Protein AF-A0AAP6CZW5-F1 (afdb_monomer_lite)

pLDDT: mean 86.99, std 13.45, range [54.19, 98.0]

Structure (mmCIF, N/CA/C/O backbone):
data_AF-A0AAP6CZW5-F1
#
_entry.id   AF-A0AAP6CZW5-F1
#
loop_
_atom_site.group_PDB
_atom_site.id
_atom_site.type_symbol
_atom_site.label_atom_id
_atom_site.label_alt_id
_atom_site.label_comp_id
_atom_site.label_asym_id
_atom_site.label_entity_id
_atom_site.label_seq_id
_atom_site.pdbx_PDB_ins_code
_atom_site.Cartn_x
_atom_site.Cartn_y
_atom_site.Cartn_z
_atom_site.occupancy
_atom_site.B_iso_or_equiv
_atom_site.auth_seq_id
_atom_site.auth_comp_id
_atom_site.auth_asym_id
_atom_site.auth_atom_id
_atom_site.pdbx_PDB_model_num
ATOM 1 N N . MET A 1 1 ? 0.686 7.734 17.516 1.00 54.19 1 MET A N 1
ATOM 2 C CA . MET A 1 1 ? -0.745 7.440 17.282 1.00 54.19 1 MET A CA 1
ATOM 3 C C . MET A 1 1 ? -1.051 5.993 17.634 1.00 54.19 1 MET A C 1
ATOM 5 O O . MET A 1 1 ? -0.390 5.124 17.100 1.00 54.19 1 MET A O 1
ATOM 9 N N . LEU A 1 2 ? -2.028 5.727 18.507 1.00 62.66 2 LEU A N 1
ATOM 10 C CA . LEU A 1 2 ? -2.602 4.380 18.635 1.00 62.66 2 LEU A CA 1
ATOM 11 C C . LEU A 1 2 ? -3.477 4.089 17.408 1.00 62.66 2 LEU A C 1
ATOM 13 O O . LEU A 1 2 ? -4.137 5.007 16.912 1.00 62.66 2 LEU A O 1
ATOM 17 N N . LEU A 1 3 ? -3.488 2.838 16.938 1.00 68.81 3 LEU A N 1
ATOM 18 C CA . LEU A 1 3 ? -4.408 2.404 15.884 1.00 68.81 3 LEU A CA 1
ATOM 19 C C . LEU A 1 3 ? -5.850 2.640 16.344 1.00 68.81 3 LEU A C 1
ATOM 21 O O . LEU A 1 3 ? -6.204 2.340 17.486 1.00 68.81 3 LEU A O 1
ATOM 25 N N . LYS A 1 4 ? -6.671 3.189 15.452 1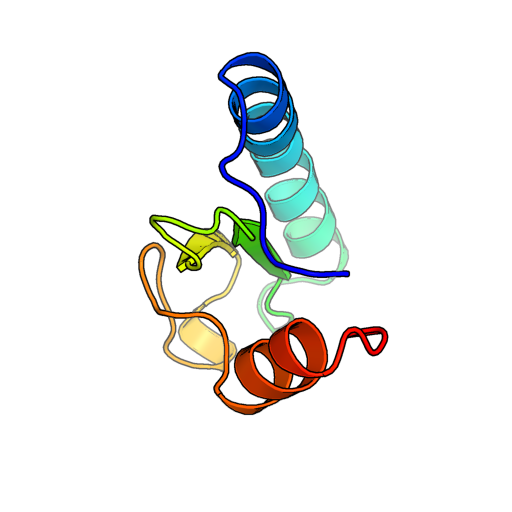.00 84.06 4 LYS A N 1
ATOM 26 C CA . LYS A 1 4 ? -8.099 3.409 15.676 1.00 84.06 4 LYS A CA 1
ATOM 27 C C . LYS A 1 4 ? -8.880 2.626 14.634 1.00 84.06 4 LYS A C 1
ATOM 29 O O . LYS A 1 4 ? -8.408 2.446 13.515 1.00 84.06 4 LYS A O 1
ATOM 34 N N . LYS A 1 5 ? -10.073 2.178 15.016 1.00 91.81 5 LYS A N 1
ATOM 35 C CA . LYS A 1 5 ? -11.037 1.638 14.062 1.00 91.81 5 LYS A CA 1
ATOM 36 C C . LYS A 1 5 ? -11.432 2.744 13.089 1.00 91.81 5 LYS A C 1
ATOM 38 O O . LYS A 1 5 ? -11.786 3.836 13.546 1.00 91.81 5 LYS A O 1
ATOM 43 N N . LEU A 1 6 ? -11.341 2.480 11.790 1.00 92.69 6 LEU A N 1
ATOM 44 C CA . LEU A 1 6 ? -11.713 3.461 10.782 1.00 92.69 6 LEU A CA 1
ATOM 45 C C . LEU A 1 6 ? -13.233 3.503 10.636 1.00 92.69 6 LEU A C 1
ATOM 47 O O . LEU A 1 6 ? -13.942 2.507 10.792 1.00 92.69 6 LEU A O 1
ATOM 51 N N . THR A 1 7 ? -13.754 4.693 10.364 1.00 95.88 7 THR A N 1
ATOM 52 C CA . THR A 1 7 ? -15.171 4.867 10.061 1.00 95.88 7 THR A CA 1
ATOM 53 C C . THR A 1 7 ? -15.452 4.514 8.605 1.00 95.88 7 THR A C 1
ATOM 55 O O . THR A 1 7 ? -14.553 4.419 7.768 1.00 95.88 7 THR A O 1
ATOM 58 N N . LYS A 1 8 ? -16.736 4.386 8.260 1.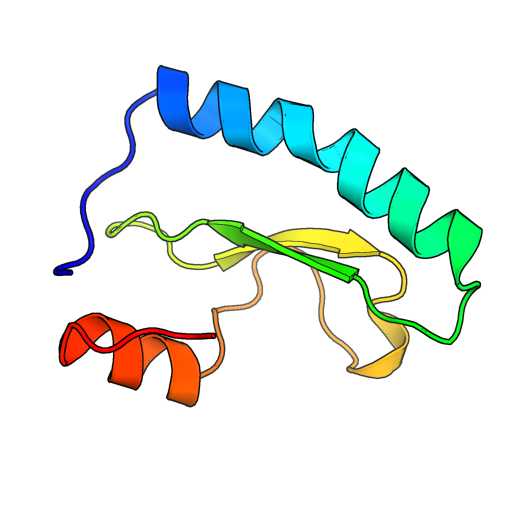00 94.94 8 LYS A N 1
ATOM 59 C CA . LYS A 1 8 ? -17.151 4.195 6.868 1.00 94.94 8 LYS A CA 1
ATOM 60 C C . LYS A 1 8 ? -16.639 5.315 5.950 1.00 94.94 8 LYS A C 1
ATOM 62 O O . LYS A 1 8 ? -16.150 5.020 4.866 1.00 94.94 8 LYS A O 1
ATOM 67 N N . SER A 1 9 ? -16.679 6.567 6.412 1.00 97.06 9 SER A N 1
ATOM 68 C CA . SER A 1 9 ? -16.167 7.710 5.648 1.00 97.06 9 SER A CA 1
ATOM 69 C C . SER A 1 9 ? -14.661 7.608 5.398 1.00 97.06 9 SER A C 1
ATOM 71 O O . SER A 1 9 ? -14.207 7.916 4.300 1.00 97.06 9 SER A O 1
ATOM 73 N N . ASP A 1 10 ? -13.884 7.153 6.384 1.00 95.44 10 ASP A N 1
ATOM 74 C CA . ASP A 1 10 ? -12.437 6.963 6.226 1.00 95.44 10 ASP A CA 1
ATOM 75 C C . ASP A 1 10 ? -12.138 5.883 5.176 1.00 95.44 10 ASP A C 1
ATOM 77 O O . ASP A 1 10 ? -11.282 6.062 4.309 1.00 95.44 10 ASP A O 1
ATOM 81 N N . LEU A 1 11 ? -12.892 4.778 5.205 1.00 93.81 11 LEU A N 1
ATOM 82 C CA . LEU A 1 11 ? -12.777 3.706 4.215 1.00 93.81 11 LEU A CA 1
ATOM 83 C C . LEU A 1 11 ? -13.178 4.172 2.810 1.00 93.81 11 LEU A C 1
ATOM 85 O O . LEU A 1 11 ? -12.558 3.765 1.829 1.00 93.81 11 LEU A O 1
ATOM 89 N N . ASP A 1 12 ? -14.191 5.028 2.686 1.00 96.25 12 ASP A N 1
ATOM 90 C CA . ASP A 1 12 ? -14.606 5.581 1.395 1.00 96.25 12 ASP A CA 1
ATOM 91 C C . ASP A 1 12 ? -13.529 6.523 0.820 1.00 96.25 12 ASP A C 1
ATOM 93 O O . ASP A 1 12 ? -13.226 6.453 -0.375 1.00 96.25 12 ASP A O 1
ATOM 97 N N . ILE A 1 13 ? -12.859 7.312 1.671 1.00 96.25 13 ILE A N 1
ATOM 98 C CA . ILE A 1 13 ? -11.682 8.107 1.282 1.00 96.25 13 ILE A CA 1
ATOM 99 C C . ILE A 1 13 ? -10.563 7.186 0.790 1.00 96.25 13 ILE A C 1
ATOM 101 O O . ILE A 1 13 ? -10.049 7.381 -0.312 1.00 96.25 13 ILE A O 1
ATOM 105 N N . LEU A 1 14 ? -10.216 6.149 1.552 1.00 95.75 14 LEU A N 1
ATOM 106 C CA . LEU A 1 14 ? -9.192 5.183 1.154 1.00 95.75 14 LEU A CA 1
ATOM 107 C C . LEU A 1 14 ? -9.529 4.488 -0.176 1.00 95.75 14 LEU A C 1
ATOM 109 O O . LEU A 1 14 ? -8.663 4.345 -1.037 1.00 95.75 14 LEU A O 1
ATOM 113 N N . ASN A 1 15 ? -10.792 4.124 -0.401 1.00 95.88 15 ASN A N 1
ATOM 114 C CA . ASN A 1 15 ? -11.228 3.545 -1.672 1.00 95.88 15 ASN A CA 1
ATOM 115 C C . ASN A 1 15 ? -11.062 4.518 -2.847 1.00 95.88 15 ASN A C 1
ATOM 117 O O . ASN A 1 15 ? -10.656 4.097 -3.931 1.00 95.88 15 ASN A O 1
ATOM 121 N N . SER A 1 16 ? -11.300 5.816 -2.642 1.00 96.75 16 SER A N 1
ATOM 122 C CA . SER A 1 16 ? -11.068 6.830 -3.680 1.00 96.75 16 SER A CA 1
ATOM 123 C C . SER A 1 16 ? -9.583 6.969 -4.060 1.00 96.75 16 SER A C 1
ATOM 125 O O . SER A 1 16 ? -9.258 7.271 -5.211 1.00 96.75 16 SER A O 1
ATOM 127 N N . MET A 1 17 ? -8.670 6.656 -3.132 1.00 97.56 17 MET A N 1
ATOM 128 C CA . MET A 1 17 ? -7.217 6.689 -3.346 1.00 97.56 17 MET A CA 1
ATOM 129 C C . MET A 1 17 ? -6.679 5.530 -4.182 1.00 97.56 17 MET A C 1
ATOM 131 O O . MET A 1 17 ? -5.547 5.608 -4.659 1.00 97.56 17 MET A O 1
ATOM 135 N N . LYS A 1 18 ? -7.478 4.495 -4.467 1.00 97.38 18 LYS A N 1
ATOM 136 C CA . LYS A 1 18 ? -7.049 3.399 -5.353 1.00 97.38 18 LYS A CA 1
ATOM 137 C C . LYS A 1 18 ? -6.650 3.896 -6.748 1.00 97.38 18 LYS A C 1
ATOM 139 O O . LYS A 1 18 ? -5.659 3.427 -7.301 1.00 97.38 18 LYS A O 1
ATOM 144 N N . ASN A 1 19 ? -7.348 4.907 -7.269 1.00 97.00 19 ASN A N 1
ATOM 145 C CA . ASN A 1 19 ? -7.014 5.527 -8.556 1.00 97.00 19 ASN A CA 1
ATOM 146 C C . ASN A 1 19 ? -5.670 6.271 -8.521 1.00 97.00 19 ASN A C 1
ATOM 148 O O . ASN A 1 19 ? -4.962 6.318 -9.526 1.00 97.00 19 ASN A O 1
ATOM 152 N N . VAL A 1 20 ? -5.304 6.838 -7.367 1.00 97.62 20 VAL A N 1
ATOM 153 C CA . VAL A 1 20 ? -4.010 7.508 -7.174 1.00 97.62 20 VAL A CA 1
ATOM 154 C C . VAL A 1 20 ? -2.878 6.485 -7.219 1.00 97.62 20 VAL A C 1
ATOM 156 O O . VAL A 1 20 ? -1.874 6.734 -7.881 1.00 97.62 20 VAL A O 1
ATOM 159 N N . VAL A 1 21 ? -3.061 5.310 -6.602 1.00 98.00 21 VAL A N 1
ATOM 160 C CA . VAL A 1 21 ? -2.095 4.197 -6.679 1.00 98.00 21 VAL A CA 1
ATOM 161 C C . VAL A 1 21 ? -1.820 3.813 -8.131 1.00 98.00 21 VAL A C 1
ATOM 163 O O . VAL A 1 21 ? -0.661 3.758 -8.542 1.00 98.00 21 VAL A O 1
ATOM 166 N N . ASP A 1 22 ? -2.876 3.611 -8.923 1.00 97.06 22 ASP A N 1
ATOM 167 C CA . ASP A 1 22 ? -2.737 3.258 -10.338 1.00 97.06 22 ASP A CA 1
ATOM 168 C C . ASP A 1 22 ? -2.060 4.383 -11.144 1.00 97.06 22 ASP A C 1
ATOM 170 O O . ASP A 1 22 ? -1.238 4.114 -12.020 1.00 97.06 22 ASP A O 1
ATOM 174 N N . GLY A 1 23 ? -2.366 5.649 -10.842 1.00 97.75 23 GLY A N 1
ATOM 175 C CA . GLY A 1 23 ? -1.735 6.810 -11.475 1.00 97.75 23 GLY A CA 1
ATOM 176 C C . GLY A 1 23 ? -0.233 6.907 -11.198 1.00 97.75 23 GLY A C 1
ATOM 177 O O . GLY A 1 23 ? 0.554 7.051 -12.134 1.00 97.75 23 GLY A O 1
ATOM 178 N N . ILE A 1 24 ? 0.175 6.771 -9.932 1.00 97.88 24 ILE A N 1
ATOM 179 C CA . ILE A 1 24 ? 1.590 6.792 -9.529 1.00 97.88 24 ILE A CA 1
ATOM 180 C C . ILE A 1 24 ? 2.338 5.622 -10.176 1.00 97.88 24 ILE A C 1
ATOM 182 O O . ILE A 1 24 ? 3.405 5.821 -10.752 1.00 97.88 24 ILE A O 1
ATOM 186 N N . ALA A 1 25 ? 1.764 4.417 -10.152 1.00 97.69 25 ALA A N 1
ATOM 187 C CA . ALA A 1 25 ? 2.391 3.243 -10.752 1.00 97.69 25 ALA A CA 1
ATOM 188 C C . ALA A 1 25 ? 2.598 3.405 -12.266 1.00 97.69 25 ALA A C 1
ATOM 190 O O . ALA A 1 25 ? 3.661 3.075 -12.784 1.00 97.69 25 ALA A O 1
ATOM 191 N N . ARG A 1 26 ? 1.622 3.981 -12.982 1.00 97.31 26 ARG A N 1
ATOM 192 C CA . ARG A 1 26 ? 1.765 4.291 -14.416 1.00 97.31 26 ARG A CA 1
ATOM 193 C C . ARG A 1 26 ? 2.832 5.345 -14.693 1.00 97.31 26 ARG A C 1
ATOM 195 O O . ARG A 1 26 ? 3.484 5.271 -15.727 1.00 97.31 26 ARG A O 1
ATOM 202 N N . MET A 1 27 ? 2.998 6.315 -13.796 1.00 97.62 27 MET A N 1
ATOM 203 C CA . MET A 1 27 ? 4.002 7.369 -13.939 1.00 97.62 27 MET A CA 1
ATOM 204 C C . MET A 1 27 ? 5.433 6.828 -13.810 1.00 97.62 27 MET A C 1
ATOM 206 O O . MET A 1 27 ? 6.302 7.243 -14.570 1.00 97.62 27 MET A O 1
ATOM 210 N N . TYR A 1 28 ? 5.678 5.907 -12.872 1.00 96.62 28 TYR A N 1
ATOM 211 C CA . TYR A 1 28 ? 7.009 5.332 -12.632 1.00 96.62 28 TYR A CA 1
ATOM 212 C C . TYR A 1 28 ? 7.305 4.057 -13.440 1.00 96.62 28 TYR A C 1
ATOM 214 O O . TYR A 1 28 ? 8.470 3.699 -13.606 1.00 96.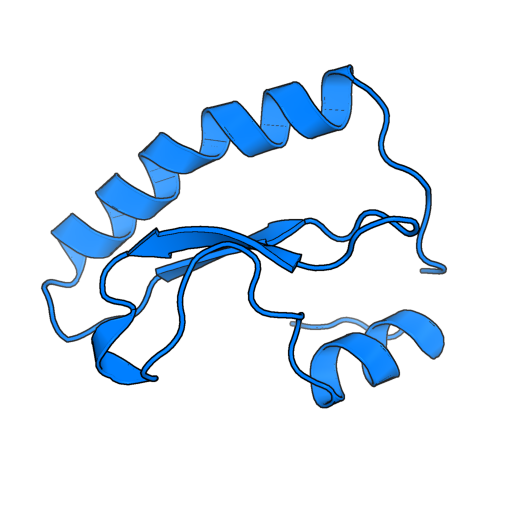62 28 TYR A O 1
ATOM 222 N N . GLY A 1 29 ? 6.280 3.380 -13.961 1.00 95.50 29 GLY A N 1
ATOM 223 C CA . GLY A 1 29 ? 6.419 2.134 -14.715 1.00 95.50 29 GLY A CA 1
ATOM 224 C C . GLY A 1 29 ? 6.379 0.878 -13.839 1.00 95.50 29 GLY A C 1
ATOM 225 O O . GLY A 1 29 ? 6.182 0.933 -12.625 1.00 95.50 29 GLY A O 1
ATOM 226 N N . GLU A 1 30 ? 6.542 -0.284 -14.472 1.00 96.12 30 GLU A N 1
ATOM 227 C CA . GLU A 1 30 ? 6.265 -1.590 -13.853 1.00 96.12 30 GLU A CA 1
ATOM 228 C C . GLU A 1 30 ? 7.232 -1.987 -12.727 1.00 96.12 30 GLU A C 1
ATOM 230 O O . GLU A 1 30 ? 6.868 -2.770 -11.860 1.00 96.12 30 GLU A O 1
ATOM 235 N N . HIS A 1 31 ? 8.432 -1.409 -12.675 1.00 96.12 31 HIS A N 1
ATOM 236 C CA . HIS A 1 31 ? 9.449 -1.761 -11.675 1.00 96.12 31 HIS A CA 1
ATOM 237 C C . HIS A 1 31 ? 9.300 -1.025 -10.334 1.00 96.12 31 HIS A C 1
ATOM 239 O O . HIS A 1 31 ? 10.137 -1.186 -9.449 1.00 96.12 31 HIS A O 1
ATOM 245 N N . THR A 1 32 ? 8.262 -0.199 -10.178 1.00 96.38 32 THR A N 1
ATOM 246 C CA . THR A 1 32 ? 7.992 0.538 -8.936 1.00 96.38 32 THR A CA 1
ATOM 247 C C . THR A 1 32 ? 6.704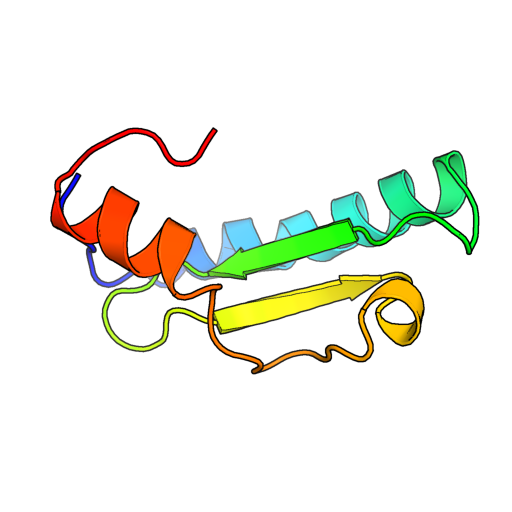 0.040 -8.300 1.00 96.38 32 THR A C 1
ATOM 249 O O . THR A 1 32 ? 5.619 0.249 -8.842 1.00 96.38 32 THR A O 1
ATOM 252 N N . GLU A 1 33 ? 6.816 -0.596 -7.134 1.00 96.69 33 GLU A N 1
ATOM 253 C CA . GLU A 1 33 ? 5.657 -0.996 -6.336 1.00 96.69 33 GLU A CA 1
ATOM 254 C C . GLU A 1 33 ? 5.010 0.222 -5.674 1.00 96.69 33 GLU A C 1
ATOM 256 O O . GLU A 1 33 ? 5.684 1.029 -5.030 1.00 96.69 33 GLU A O 1
ATOM 261 N N . VAL A 1 34 ? 3.688 0.334 -5.793 1.00 97.19 34 VAL A N 1
ATOM 262 C CA . VAL A 1 34 ? 2.905 1.365 -5.105 1.00 97.19 34 VAL A CA 1
ATOM 263 C C . VAL A 1 34 ? 1.821 0.684 -4.289 1.00 97.19 34 VAL A C 1
ATOM 265 O O . VAL A 1 34 ? 1.065 -0.144 -4.799 1.00 97.19 34 VAL A O 1
ATOM 268 N N . VAL A 1 35 ? 1.746 1.032 -3.007 1.00 95.56 35 VAL A N 1
ATOM 269 C CA . VAL A 1 35 ? 0.965 0.288 -2.019 1.00 95.56 35 VAL A CA 1
ATOM 270 C C . VAL A 1 35 ? 0.120 1.253 -1.213 1.00 95.56 35 VAL A C 1
ATOM 272 O O . VAL A 1 35 ? 0.631 2.219 -0.651 1.00 95.56 35 VAL A O 1
ATOM 275 N N . LEU A 1 36 ? -1.169 0.952 -1.112 1.00 95.50 36 LEU A N 1
ATOM 276 C CA . LEU A 1 36 ? -2.080 1.624 -0.204 1.00 95.50 36 LEU A CA 1
ATOM 277 C C . LEU A 1 36 ? -2.420 0.688 0.952 1.00 95.50 36 LEU A C 1
ATOM 279 O O . LEU A 1 36 ? -2.997 -0.386 0.766 1.00 95.50 36 LEU A O 1
ATOM 283 N N . HIS A 1 37 ? -2.066 1.128 2.154 1.00 92.19 37 HIS A N 1
ATOM 284 C CA . HIS A 1 37 ? -2.341 0.423 3.396 1.00 92.19 37 HIS A CA 1
ATOM 285 C C . HIS A 1 37 ? -3.572 1.005 4.095 1.00 92.19 37 HIS A C 1
ATOM 287 O O . HIS A 1 37 ? -3.697 2.222 4.228 1.00 92.19 37 HIS A O 1
ATOM 293 N N . SER A 1 38 ? -4.441 0.130 4.598 1.00 91.00 38 SER A N 1
ATOM 294 C CA . SER A 1 38 ? -5.367 0.467 5.675 1.00 91.00 38 SER A CA 1
ATOM 295 C C . SER A 1 38 ? -4.634 0.342 7.005 1.00 91.00 38 SER A C 1
ATOM 297 O O . SER A 1 38 ? -3.970 -0.660 7.270 1.00 91.00 38 SER A O 1
ATOM 299 N N . LEU A 1 39 ? -4.758 1.363 7.850 1.00 88.81 39 LEU A N 1
ATOM 300 C CA . LEU A 1 39 ? -4.283 1.336 9.235 1.00 88.81 39 LEU A CA 1
ATOM 301 C C . LEU A 1 39 ? -5.446 1.155 10.218 1.00 88.81 39 LEU A C 1
ATOM 303 O O . LEU A 1 39 ? -5.376 1.626 11.353 1.00 88.81 39 LEU A O 1
ATOM 307 N N . ASP A 1 40 ? -6.522 0.500 9.778 1.00 88.81 40 ASP A N 1
ATOM 308 C CA . ASP A 1 40 ? -7.615 0.127 10.667 1.00 88.81 40 ASP A CA 1
ATOM 309 C C . ASP A 1 40 ? -7.101 -0.798 11.775 1.00 88.81 40 ASP A C 1
ATOM 311 O O . ASP A 1 40 ? -6.391 -1.772 11.520 1.00 88.81 40 ASP A O 1
ATOM 315 N N . ALA A 1 41 ? -7.453 -0.483 13.022 1.00 84.75 41 ALA A N 1
ATOM 316 C CA . ALA A 1 41 ? -7.111 -1.299 14.179 1.00 84.75 41 ALA A CA 1
ATOM 317 C C . ALA A 1 41 ? -7.618 -2.748 14.080 1.00 84.75 41 ALA A C 1
ATOM 319 O O . ALA A 1 41 ? -6.989 -3.635 14.658 1.00 84.75 41 ALA A O 1
ATOM 320 N N . GLU A 1 42 ? -8.730 -2.991 13.378 1.00 84.62 42 GLU A N 1
ATOM 321 C CA . GLU A 1 42 ? -9.310 -4.330 13.212 1.00 84.62 42 GLU A CA 1
ATOM 322 C C . GLU A 1 42 ? -8.678 -5.109 12.049 1.00 84.62 42 GLU A C 1
ATOM 324 O O . GLU A 1 42 ? -8.556 -6.330 12.133 1.00 84.62 42 GLU A O 1
ATOM 329 N N . ALA A 1 43 ? -8.240 -4.415 10.995 1.00 83.56 43 ALA A N 1
ATOM 330 C CA . ALA A 1 43 ? -7.678 -5.019 9.786 1.00 83.56 43 ALA A CA 1
ATOM 331 C C . ALA A 1 43 ? -6.569 -4.138 9.165 1.00 83.56 43 ALA A C 1
ATOM 333 O O . ALA A 1 43 ? -6.799 -3.440 8.171 1.00 83.56 43 ALA A O 1
ATOM 334 N N . PRO A 1 44 ? -5.351 -4.136 9.745 1.00 86.44 44 PRO A N 1
ATOM 335 C CA . PRO A 1 44 ? -4.223 -3.389 9.201 1.00 86.44 44 PRO A CA 1
ATOM 336 C C . PRO A 1 44 ? -3.553 -4.165 8.054 1.00 86.44 44 PRO A C 1
ATOM 338 O O . PRO A 1 44 ? -2.666 -4.999 8.272 1.00 86.44 44 PRO A O 1
ATOM 341 N N . GLU A 1 45 ? -3.967 -3.883 6.822 1.00 90.75 45 GLU A N 1
ATOM 342 C CA . GLU A 1 45 ? -3.597 -4.651 5.626 1.00 90.75 45 GLU A CA 1
ATOM 343 C C . GLU A 1 45 ? -3.438 -3.783 4.367 1.00 90.75 45 GLU A C 1
ATOM 345 O O . GLU A 1 45 ? -3.718 -2.583 4.358 1.00 90.75 45 GLU A O 1
ATOM 350 N N . ILE A 1 46 ? -2.952 -4.386 3.283 1.00 94.56 46 ILE A N 1
ATOM 351 C CA . ILE A 1 46 ? -2.926 -3.767 1.953 1.00 94.56 46 ILE A CA 1
ATOM 352 C C . ILE A 1 46 ? -4.334 -3.783 1.351 1.00 94.56 46 ILE A C 1
ATOM 354 O O . ILE A 1 46 ? -4.892 -4.850 1.130 1.00 94.56 46 ILE A O 1
ATOM 358 N N . ILE A 1 47 ? -4.869 -2.614 0.997 1.00 95.31 47 ILE A N 1
ATOM 359 C CA . ILE A 1 47 ? -6.196 -2.491 0.360 1.00 95.31 47 ILE A CA 1
ATOM 360 C C . ILE A 1 47 ? -6.135 -2.225 -1.147 1.00 95.31 47 ILE A C 1
ATOM 362 O O . ILE A 1 47 ? -7.164 -2.262 -1.826 1.00 95.31 47 ILE A O 1
ATOM 366 N N . LYS A 1 48 ? -4.945 -1.890 -1.655 1.00 97.19 48 LYS A N 1
ATOM 367 C CA . LYS A 1 48 ? -4.631 -1.783 -3.080 1.00 97.19 48 LYS A CA 1
ATOM 368 C C . LYS A 1 48 ? -3.122 -1.848 -3.274 1.00 97.19 48 LYS A C 1
ATOM 370 O O . LYS A 1 48 ? -2.372 -1.202 -2.543 1.00 97.19 48 LYS A O 1
ATOM 375 N N . ILE A 1 49 ? -2.693 -2.594 -4.283 1.00 97.44 49 ILE A N 1
ATOM 376 C CA . ILE A 1 49 ? -1.294 -2.672 -4.703 1.00 97.44 49 ILE A CA 1
ATOM 377 C C . ILE A 1 49 ? -1.198 -2.614 -6.225 1.00 97.44 49 ILE A C 1
ATOM 379 O O . ILE A 1 49 ? -1.998 -3.220 -6.939 1.00 97.44 49 ILE A O 1
ATOM 383 N N . ALA A 1 50 ? -0.219 -1.866 -6.716 1.00 97.94 50 ALA A N 1
ATOM 384 C CA . ALA A 1 50 ? 0.210 -1.878 -8.103 1.00 97.94 50 ALA A CA 1
ATOM 385 C C . ALA A 1 50 ? 1.661 -2.363 -8.163 1.00 97.94 50 ALA A C 1
ATOM 387 O O . ALA A 1 50 ? 2.462 -2.028 -7.292 1.00 97.94 50 ALA A O 1
ATOM 388 N N . ASN A 1 51 ? 1.977 -3.165 -9.183 1.00 97.38 51 ASN A N 1
ATOM 389 C CA . ASN A 1 51 ? 3.292 -3.787 -9.371 1.00 97.38 51 ASN A CA 1
ATOM 390 C C . ASN A 1 51 ? 3.765 -4.648 -8.181 1.00 97.38 51 ASN A C 1
ATOM 392 O O . ASN A 1 51 ? 4.953 -4.715 -7.886 1.00 97.38 51 ASN A O 1
ATOM 396 N N . GLY A 1 52 ? 2.843 -5.362 -7.522 1.00 96.00 52 GLY A N 1
ATOM 397 C CA . GLY A 1 52 ? 3.156 -6.224 -6.369 1.00 96.00 52 GLY A CA 1
ATOM 398 C C . GLY A 1 52 ? 4.125 -7.380 -6.656 1.00 96.00 52 GLY A C 1
ATOM 399 O O . GLY A 1 52 ? 4.634 -7.999 -5.729 1.00 96.00 52 GLY A O 1
ATOM 400 N N . HIS A 1 53 ? 4.427 -7.655 -7.929 1.00 96.00 53 HIS A N 1
ATOM 401 C CA . HIS A 1 53 ? 5.451 -8.617 -8.341 1.00 96.00 53 HIS A CA 1
ATOM 402 C C . HIS A 1 53 ? 6.871 -8.204 -7.914 1.00 96.00 53 HIS A C 1
ATOM 404 O O . HIS A 1 53 ? 7.742 -9.061 -7.837 1.00 96.00 53 HIS A O 1
ATOM 410 N N . VAL A 1 54 ? 7.112 -6.920 -7.620 1.00 95.75 54 VAL A N 1
ATOM 411 C CA . VAL A 1 54 ? 8.423 -6.421 -7.173 1.00 95.75 54 VAL A CA 1
ATOM 412 C C . VAL A 1 54 ? 8.787 -6.965 -5.788 1.00 95.75 54 VAL A C 1
ATOM 414 O O . VAL A 1 54 ? 9.954 -7.254 -5.536 1.00 95.75 54 VAL A O 1
ATOM 417 N N . THR A 1 55 ? 7.805 -7.122 -4.892 1.00 92.88 55 THR A N 1
ATOM 418 C CA . THR A 1 55 ? 8.016 -7.683 -3.542 1.00 92.88 55 THR A CA 1
ATOM 419 C C . THR A 1 55 ? 7.243 -8.977 -3.280 1.00 92.88 55 THR A C 1
ATOM 421 O O . THR A 1 55 ? 7.220 -9.457 -2.149 1.00 92.88 55 THR A O 1
ATOM 424 N N . GLU A 1 56 ? 6.608 -9.536 -4.315 1.00 94.56 56 GLU A N 1
ATOM 425 C CA . GLU A 1 56 ? 5.727 -10.713 -4.254 1.00 94.56 56 GLU A CA 1
ATOM 426 C C . GLU A 1 56 ? 4.561 -10.564 -3.257 1.00 94.56 56 GLU A C 1
ATOM 428 O O . GLU A 1 56 ? 4.119 -11.521 -2.617 1.00 94.56 56 GLU A O 1
ATOM 433 N N . ARG A 1 57 ? 4.027 -9.344 -3.123 1.00 93.56 57 ARG A N 1
ATOM 434 C CA . ARG A 1 57 ? 2.888 -9.041 -2.245 1.00 93.56 57 ARG A CA 1
ATOM 435 C C . ARG A 1 57 ? 1.601 -8.803 -3.025 1.00 93.56 57 ARG A C 1
ATOM 437 O O . ARG A 1 57 ? 1.598 -8.472 -4.208 1.00 93.56 57 ARG A O 1
ATOM 444 N N . SER A 1 58 ? 0.482 -8.957 -2.326 1.00 94.25 58 SER A N 1
ATOM 445 C CA . SER A 1 58 ? -0.873 -8.813 -2.864 1.00 94.25 58 SER A CA 1
ATOM 446 C C . SER A 1 58 ? -1.801 -8.107 -1.866 1.00 94.25 58 SER A C 1
ATOM 448 O O . SER A 1 58 ? -1.436 -7.888 -0.708 1.00 94.25 58 SER A O 1
ATOM 450 N N . GLU A 1 59 ? -2.988 -7.699 -2.324 1.00 94.50 59 GLU A N 1
ATOM 451 C CA . GLU A 1 59 ? -4.038 -7.160 -1.447 1.00 94.50 59 GLU A CA 1
ATOM 452 C C . GLU A 1 59 ? -4.381 -8.160 -0.328 1.00 94.50 59 GLU A C 1
ATOM 454 O O . GLU A 1 59 ? -4.346 -9.372 -0.532 1.00 94.50 59 GLU A O 1
ATOM 459 N N . GLY A 1 60 ? -4.665 -7.653 0.873 1.00 90.94 60 GLY A N 1
ATOM 460 C CA . GLY A 1 60 ? -4.864 -8.454 2.085 1.00 90.94 60 GLY A CA 1
ATOM 461 C C . GLY A 1 60 ? -3.570 -8.885 2.788 1.00 90.94 60 GLY A C 1
ATOM 462 O O . GLY A 1 60 ? -3.616 -9.369 3.918 1.00 90.94 60 GLY A O 1
ATOM 463 N N . ALA A 1 61 ? -2.390 -8.687 2.185 1.00 88.50 61 ALA A N 1
ATOM 464 C CA . ALA A 1 61 ? -1.144 -8.940 2.903 1.00 88.50 61 ALA A CA 1
ATOM 465 C C . ALA A 1 61 ? -1.008 -7.975 4.101 1.00 88.50 61 ALA A C 1
ATOM 467 O O . ALA A 1 61 ? -1.342 -6.786 3.989 1.00 88.50 61 ALA A O 1
ATOM 468 N N . PRO A 1 62 ? -0.505 -8.454 5.255 1.00 83.19 62 PRO A N 1
ATOM 469 C CA . PRO A 1 62 ? -0.382 -7.629 6.446 1.00 83.19 62 PRO A CA 1
ATOM 470 C C . PRO A 1 62 ? 0.619 -6.496 6.223 1.00 83.19 62 PRO A C 1
ATOM 472 O O . PRO A 1 62 ? 1.587 -6.621 5.463 1.00 83.19 62 PRO A O 1
ATOM 475 N N . ILE A 1 63 ? 0.425 -5.388 6.940 1.00 80.38 63 ILE A N 1
ATOM 476 C CA . ILE A 1 63 ? 1.449 -4.345 6.991 1.00 80.38 63 ILE A CA 1
ATOM 477 C C . ILE A 1 63 ? 2.770 -4.924 7.530 1.00 80.38 63 ILE A C 1
ATOM 479 O O . ILE A 1 63 ? 2.774 -5.829 8.371 1.00 80.38 63 ILE A O 1
ATOM 483 N N . THR A 1 64 ? 3.905 -4.413 7.049 1.00 71.94 64 THR A N 1
ATOM 484 C CA . THR A 1 64 ? 5.224 -4.902 7.471 1.00 71.94 64 THR A CA 1
ATOM 485 C C . THR A 1 64 ? 5.376 -4.830 8.992 1.00 71.94 64 THR A C 1
ATOM 487 O O . THR A 1 64 ? 4.916 -3.888 9.644 1.00 71.94 64 THR A O 1
ATOM 490 N N . ASN A 1 65 ? 6.060 -5.821 9.576 1.00 63.66 65 ASN A N 1
ATOM 491 C CA . ASN A 1 65 ? 6.276 -5.894 11.027 1.00 63.66 65 ASN A CA 1
ATOM 492 C C 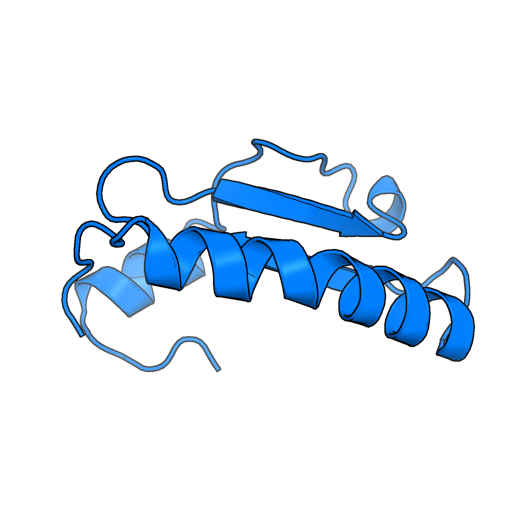. ASN A 1 65 ? 6.886 -4.598 11.589 1.00 63.66 65 ASN A C 1
ATOM 494 O O . ASN A 1 65 ? 6.486 -4.152 12.662 1.00 63.66 65 ASN A O 1
ATOM 498 N N . LEU A 1 66 ? 7.788 -3.959 10.835 1.00 61.75 66 LEU A N 1
ATOM 499 C CA . LEU A 1 66 ? 8.410 -2.686 11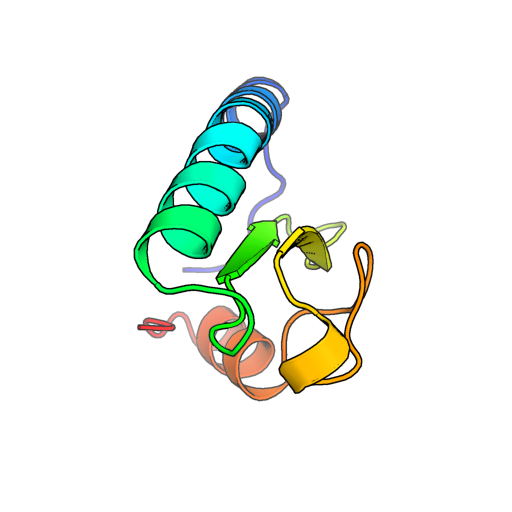.200 1.00 61.75 66 LEU A CA 1
ATOM 500 C C . LEU A 1 66 ? 7.390 -1.543 11.306 1.00 61.75 66 LEU A C 1
ATOM 502 O O . LEU A 1 66 ? 7.371 -0.830 12.308 1.00 61.75 66 LEU A O 1
ATOM 506 N N . ALA A 1 67 ? 6.513 -1.387 10.313 1.00 64.88 67 ALA A N 1
ATOM 507 C CA . ALA A 1 67 ? 5.456 -0.382 10.364 1.00 64.88 67 ALA A CA 1
ATOM 508 C C . ALA A 1 67 ? 4.459 -0.687 11.495 1.00 64.88 67 ALA A C 1
ATOM 510 O O . ALA A 1 67 ? 4.079 0.214 12.240 1.00 64.88 67 ALA A O 1
ATOM 511 N N . ARG A 1 68 ? 4.122 -1.966 11.719 1.00 62.88 68 ARG A N 1
ATOM 512 C CA . ARG A 1 68 ? 3.268 -2.390 12.843 1.00 62.88 68 ARG A CA 1
ATOM 513 C C . ARG A 1 68 ? 3.871 -2.033 14.207 1.00 62.88 68 ARG A C 1
ATOM 515 O O . ARG A 1 68 ? 3.134 -1.648 15.114 1.00 62.88 68 ARG A O 1
ATOM 522 N N . MET A 1 69 ? 5.190 -2.158 14.365 1.00 66.06 69 MET A N 1
ATOM 523 C CA . MET A 1 69 ? 5.906 -1.775 15.588 1.00 66.06 69 MET A CA 1
ATOM 524 C C . MET A 1 69 ? 5.923 -0.256 15.779 1.00 66.06 69 MET A C 1
ATOM 526 O O . MET A 1 69 ? 5.511 0.222 16.834 1.00 66.06 69 MET A O 1
ATOM 530 N N . LYS A 1 70 ? 6.300 0.509 14.746 1.00 69.12 70 LYS A N 1
ATOM 531 C CA . LYS A 1 70 ? 6.319 1.981 14.793 1.00 69.12 70 LYS A CA 1
ATOM 532 C C . LYS A 1 70 ? 4.947 2.572 15.145 1.00 69.12 70 LYS A C 1
ATOM 534 O O . LYS A 1 70 ? 4.863 3.451 16.002 1.00 69.12 70 LYS A O 1
ATOM 539 N N . LEU A 1 71 ? 3.869 2.020 14.579 1.00 67.75 71 LEU A N 1
ATOM 540 C CA . LEU A 1 71 ? 2.493 2.426 14.886 1.00 67.75 71 LEU A CA 1
ATOM 541 C C . LEU A 1 71 ? 2.118 2.155 16.349 1.00 67.75 71 LEU A C 1
ATOM 543 O O . LEU A 1 71 ? 1.512 3.008 16.989 1.00 67.75 71 LEU A O 1
ATOM 547 N N . ARG A 1 72 ? 2.515 1.011 16.921 1.00 66.88 72 ARG A N 1
ATOM 548 C CA . ARG A 1 72 ? 2.270 0.712 18.347 1.00 66.88 72 ARG A CA 1
ATOM 549 C C . ARG A 1 72 ? 3.025 1.648 19.286 1.00 66.88 72 ARG A C 1
ATOM 551 O O . ARG A 1 72 ? 2.488 2.030 20.319 1.00 66.88 72 ARG A O 1
ATOM 558 N N . GLU A 1 73 ? 4.237 2.040 18.912 1.00 71.12 73 GLU A N 1
ATOM 559 C CA . GLU A 1 73 ? 5.054 3.002 19.663 1.00 71.12 73 GLU A CA 1
ATOM 560 C C . GLU A 1 73 ? 4.609 4.455 19.451 1.00 71.12 73 GLU A C 1
ATOM 562 O O . GLU A 1 73 ? 5.148 5.380 20.055 1.00 71.12 73 GLU A O 1
ATOM 567 N N . GLY A 1 74 ? 3.621 4.666 18.581 1.00 61.38 74 GLY A N 1
ATOM 568 C CA . GLY A 1 74 ? 3.108 5.972 18.229 1.00 61.38 74 GLY A CA 1
ATOM 569 C C . GLY A 1 74 ? 4.087 6.850 17.454 1.00 61.38 74 GLY A C 1
ATOM 570 O O . GLY A 1 74 ? 3.851 8.056 17.388 1.00 61.38 74 GLY A O 1
ATOM 571 N N . LYS A 1 75 ? 5.128 6.248 16.876 1.00 58.22 75 LYS A N 1
ATOM 572 C CA . LYS A 1 75 ? 6.141 6.900 16.049 1.00 58.22 75 LYS A CA 1
ATOM 573 C C . LYS A 1 75 ? 5.677 6.970 14.600 1.00 58.22 75 LYS A C 1
ATOM 575 O O . LYS A 1 75 ? 4.895 6.132 14.148 1.00 58.22 75 LYS A O 1
ATOM 580 N N . ASP A 1 76 ? 6.170 7.979 13.893 1.00 60.03 76 ASP A N 1
ATOM 581 C CA . ASP A 1 76 ? 5.899 8.145 12.472 1.00 60.03 76 ASP A CA 1
ATOM 582 C C . ASP A 1 76 ? 6.425 6.936 11.677 1.00 60.03 76 ASP A C 1
ATOM 584 O O . ASP A 1 76 ? 7.476 6.363 11.991 1.00 60.03 76 ASP A O 1
ATOM 588 N N . VAL A 1 77 ? 5.637 6.504 10.695 1.00 58.66 77 VAL A N 1
ATOM 589 C CA . VAL A 1 77 ? 5.971 5.403 9.783 1.00 58.66 77 VAL A CA 1
ATOM 590 C C . VAL A 1 77 ? 6.677 5.885 8.520 1.00 58.66 77 VAL A C 1
ATOM 592 O O . VAL A 1 77 ? 7.233 5.036 7.821 1.00 58.66 77 VAL A O 1
ATOM 595 N N . SER A 1 78 ? 6.678 7.201 8.270 1.00 58.94 78 SER A N 1
ATOM 596 C CA . SER A 1 78 ? 7.477 7.846 7.222 1.00 58.94 78 SER A CA 1
ATOM 597 C C . SER A 1 78 ? 8.968 7.931 7.555 1.00 58.94 78 SER A C 1
ATOM 599 O O . SER A 1 78 ? 9.350 7.762 8.741 1.00 58.94 78 SER A O 1
#

Radius of gyration: 12.96 Å; chains: 1; bounding box: 27×19×34 Å

Sequence (78 aa):
MLLKKLTKSDLDILNSMKNVVDGIARMYGEHTEVVLHSLDAEAPEIIKIANGHVTERSEGAPITNLARMKLREGKDVS

Secondary structure (DSSP, 8-state):
----PPPHHHHHHHHHTHHHHHHHHHHH-TTS-EEEE---SS--BEEEEESGGGTT--TTPBPPHHHHHHHHTT----

Foldseek 3Di:
DAAAADDPVRVVVLVVCLVVQVVVCVVVDLLDKGFRFDSGPVQTWTCHIGNCVNVVDDGSHHDDPVLVVCNNVVHDPD